Protein AF-A0A7G8GM29-F1 (afdb_monomer)

Structure (mmCIF, N/CA/C/O backbone):
data_AF-A0A7G8GM29-F1
#
_entry.id   AF-A0A7G8GM29-F1
#
loop_
_atom_site.group_PDB
_atom_site.id
_atom_site.type_symbol
_atom_site.label_atom_id
_atom_site.label_alt_id
_atom_site.label_comp_id
_atom_site.label_asym_id
_atom_site.label_entity_id
_atom_site.label_seq_id
_atom_site.pdbx_PDB_ins_code
_atom_site.Cartn_x
_atom_site.Cartn_y
_atom_site.Cartn_z
_atom_site.occupancy
_atom_site.B_iso_or_equiv
_atom_site.auth_seq_id
_atom_site.auth_comp_id
_atom_site.auth_asym_id
_atom_site.auth_atom_id
_atom_site.pdbx_PDB_model_num
ATOM 1 N N . MET A 1 1 ? 30.320 -0.127 -40.669 1.00 57.78 1 MET A N 1
ATOM 2 C CA . MET A 1 1 ? 29.609 -1.157 -39.872 1.00 57.78 1 MET A CA 1
ATOM 3 C C . MET A 1 1 ? 29.638 -0.871 -38.366 1.00 57.78 1 MET A C 1
ATOM 5 O O . MET A 1 1 ? 28.592 -1.005 -37.750 1.00 57.78 1 MET A O 1
ATOM 9 N N . LEU A 1 2 ? 30.750 -0.395 -37.779 1.00 62.91 2 LEU A N 1
ATOM 10 C CA . LEU A 1 2 ? 30.823 -0.012 -36.352 1.00 62.91 2 LEU A CA 1
ATOM 11 C C . LEU A 1 2 ? 29.731 0.949 -35.815 1.00 62.91 2 LEU A C 1
ATOM 13 O O . LEU A 1 2 ? 29.225 0.678 -34.729 1.00 62.91 2 LEU A O 1
ATOM 17 N N . PRO A 1 3 ? 29.332 2.038 -36.509 1.00 67.88 3 PRO A N 1
ATOM 18 C CA . PRO A 1 3 ? 28.383 2.997 -35.931 1.00 67.88 3 PRO A CA 1
ATOM 19 C C . PRO A 1 3 ? 26.982 2.407 -35.732 1.00 67.88 3 PRO A C 1
ATOM 21 O O . PRO A 1 3 ? 26.319 2.730 -34.756 1.00 67.88 3 PRO A O 1
ATOM 24 N N . LEU A 1 4 ? 26.561 1.481 -36.600 1.00 75.62 4 LEU A N 1
ATOM 25 C CA . LEU A 1 4 ? 25.250 0.837 -36.502 1.00 75.62 4 LEU A CA 1
ATOM 26 C C . LEU A 1 4 ? 25.152 -0.050 -35.252 1.00 75.62 4 LEU A C 1
ATOM 28 O O . LEU A 1 4 ? 24.142 -0.042 -34.555 1.00 75.62 4 LEU A O 1
ATOM 32 N N . LEU A 1 5 ? 26.228 -0.784 -34.952 1.00 74.06 5 LEU A N 1
ATOM 33 C CA . LEU A 1 5 ? 26.297 -1.667 -33.790 1.00 74.06 5 LEU A CA 1
ATOM 34 C C . LEU A 1 5 ? 26.207 -0.865 -32.484 1.00 74.06 5 LEU A C 1
ATOM 36 O O . LEU A 1 5 ? 25.468 -1.250 -31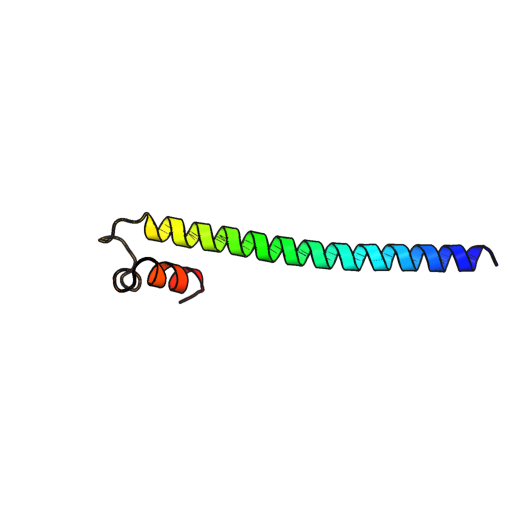.585 1.00 74.06 5 LEU A O 1
ATOM 40 N N . ALA A 1 6 ? 26.897 0.281 -32.429 1.00 71.31 6 ALA A N 1
ATOM 41 C CA . ALA A 1 6 ? 26.880 1.185 -31.282 1.00 71.31 6 ALA A CA 1
ATOM 42 C C . ALA A 1 6 ? 25.500 1.828 -31.055 1.00 71.31 6 ALA A C 1
ATOM 44 O O . ALA A 1 6 ? 25.048 1.950 -29.916 1.00 71.31 6 ALA A O 1
ATOM 45 N N . THR A 1 7 ? 24.796 2.224 -32.120 1.00 76.38 7 THR A N 1
ATOM 46 C CA . THR A 1 7 ? 23.448 2.799 -31.995 1.00 76.38 7 THR A CA 1
ATOM 47 C C . THR A 1 7 ? 22.437 1.763 -31.511 1.00 76.38 7 THR A C 1
ATOM 49 O O . THR A 1 7 ? 21.650 2.056 -30.612 1.00 76.38 7 THR A O 1
ATOM 52 N N . VAL A 1 8 ? 22.486 0.540 -32.048 1.00 78.06 8 VAL A N 1
ATOM 53 C CA . VAL A 1 8 ? 21.590 -0.546 -31.626 1.00 78.06 8 VAL A CA 1
ATOM 54 C C . VAL A 1 8 ? 21.852 -0.921 -30.170 1.00 78.06 8 VAL A C 1
ATOM 56 O O . VAL A 1 8 ? 20.911 -0.941 -29.382 1.00 78.06 8 VAL A O 1
ATOM 59 N N . SER A 1 9 ? 23.114 -1.120 -29.772 1.00 78.12 9 SER A N 1
ATOM 60 C CA . SER A 1 9 ? 23.452 -1.479 -28.389 1.00 78.12 9 SER A CA 1
ATOM 61 C C . SER A 1 9 ? 23.029 -0.408 -27.383 1.00 78.12 9 SER A C 1
ATOM 63 O O . SER A 1 9 ? 22.522 -0.73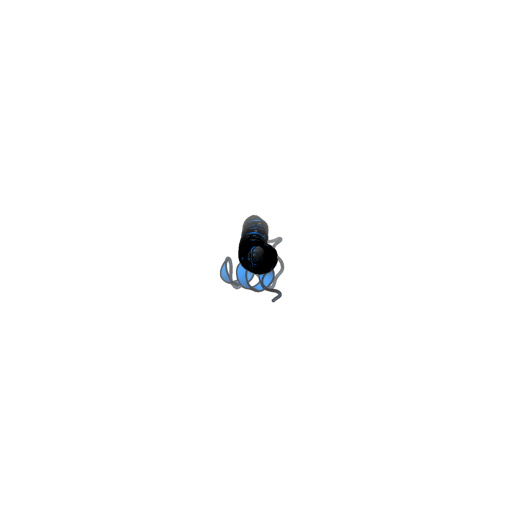2 -26.311 1.00 78.12 9 SER A O 1
ATOM 65 N N . THR A 1 10 ? 23.183 0.870 -27.739 1.00 82.62 10 THR A N 1
ATOM 66 C CA . THR A 1 10 ? 22.778 1.989 -26.876 1.00 82.62 10 THR A CA 1
ATOM 67 C C . THR A 1 10 ? 21.256 2.084 -26.775 1.00 82.62 10 THR A C 1
ATOM 69 O O . THR A 1 10 ? 20.726 2.233 -25.678 1.00 82.62 10 THR A O 1
ATOM 72 N N . GLY A 1 11 ? 20.535 1.927 -27.891 1.00 77.12 11 GLY A N 1
ATOM 73 C CA . GLY A 1 11 ? 19.071 1.911 -27.897 1.00 77.12 11 GLY A CA 1
ATOM 74 C C . GLY A 1 11 ? 18.489 0.751 -27.086 1.00 77.12 11 GLY A C 1
ATOM 75 O O . GLY A 1 11 ? 17.557 0.949 -26.309 1.00 77.12 11 GLY A O 1
ATOM 76 N N . THR A 1 12 ? 19.075 -0.445 -27.198 1.00 85.88 12 THR A N 1
ATOM 77 C CA . THR A 1 12 ? 18.675 -1.604 -26.386 1.00 85.88 12 THR A CA 1
ATOM 78 C C . THR A 1 12 ? 18.927 -1.359 -24.899 1.00 85.88 12 THR A C 1
ATOM 80 O O . THR A 1 12 ? 18.051 -1.640 -24.084 1.00 85.88 12 THR A O 1
ATOM 83 N N . LEU A 1 13 ? 20.079 -0.786 -24.533 1.00 88.31 13 LEU A N 1
ATOM 84 C CA . LEU A 1 13 ? 20.401 -0.481 -23.138 1.00 88.31 13 LEU A CA 1
ATOM 85 C C . LEU A 1 13 ? 19.427 0.537 -22.530 1.00 88.31 13 LEU A C 1
ATOM 87 O O . LEU A 1 13 ? 18.912 0.313 -21.437 1.00 88.31 13 LEU A O 1
ATOM 91 N N . VAL A 1 14 ? 19.128 1.622 -23.249 1.00 87.69 14 VAL A N 1
ATOM 92 C CA . VAL A 1 14 ? 18.144 2.626 -22.812 1.00 87.69 14 VAL A CA 1
ATOM 93 C C . VAL A 1 14 ? 16.756 2.000 -22.658 1.00 87.69 14 VAL A C 1
ATOM 95 O O . VAL A 1 14 ? 16.086 2.239 -21.656 1.00 87.69 14 VAL A O 1
ATOM 98 N N . GLY A 1 15 ? 16.343 1.149 -23.601 1.00 79.88 15 GLY A N 1
ATOM 99 C CA . GLY A 1 15 ? 15.070 0.431 -23.517 1.00 79.88 15 GLY A CA 1
ATOM 100 C C . GLY A 1 15 ? 14.965 -0.457 -22.273 1.00 79.88 15 GLY A C 1
ATOM 101 O O . GLY A 1 15 ? 13.951 -0.424 -21.579 1.00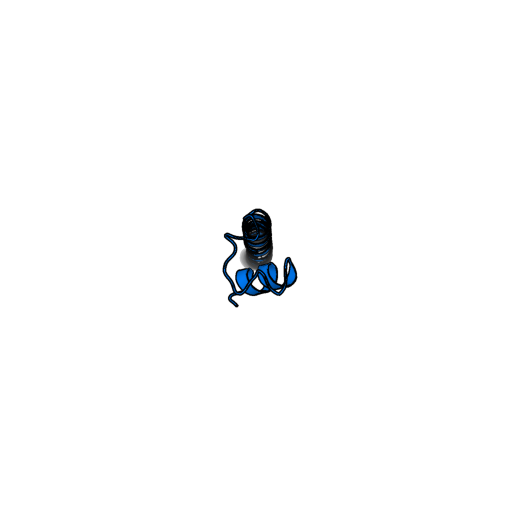 79.88 15 GLY A O 1
ATOM 102 N N . ILE A 1 16 ? 16.027 -1.201 -21.946 1.00 84.81 16 ILE A N 1
ATOM 103 C CA . ILE A 1 16 ? 16.085 -2.038 -20.736 1.00 84.81 16 ILE A CA 1
ATOM 104 C C . ILE A 1 16 ? 15.965 -1.178 -19.472 1.00 84.81 16 ILE A C 1
ATOM 106 O O . ILE A 1 16 ? 15.192 -1.516 -18.576 1.00 84.81 16 ILE A O 1
ATOM 110 N N . LEU A 1 17 ? 16.688 -0.056 -19.406 1.00 82.62 17 LEU A N 1
ATOM 111 C CA . LEU A 1 17 ? 16.657 0.841 -18.248 1.00 82.62 17 LEU A CA 1
ATOM 112 C C . LEU A 1 17 ? 15.255 1.415 -17.996 1.00 82.62 17 LEU A C 1
ATOM 114 O O . LEU A 1 17 ? 14.815 1.433 -16.851 1.00 82.62 17 LEU A O 1
ATOM 118 N N . LEU A 1 18 ? 14.527 1.808 -19.046 1.00 81.44 18 LEU A N 1
ATOM 119 C CA . LEU A 1 18 ? 13.163 2.338 -18.916 1.00 81.44 18 LEU A CA 1
ATOM 120 C C . LEU A 1 18 ? 12.167 1.288 -18.402 1.00 81.44 18 LEU A C 1
ATOM 122 O O . LEU A 1 18 ? 11.304 1.603 -17.585 1.00 81.44 18 LEU A O 1
ATOM 126 N N . ILE A 1 19 ? 12.289 0.034 -18.849 1.00 78.50 19 ILE A N 1
ATOM 127 C CA . ILE A 1 19 ? 11.425 -1.061 -18.381 1.00 78.50 19 ILE A CA 1
ATOM 128 C C . ILE A 1 19 ? 11.679 -1.349 -16.897 1.00 78.50 19 ILE A C 1
ATOM 130 O O . ILE A 1 19 ? 10.731 -1.529 -16.131 1.00 78.50 19 ILE A O 1
ATOM 134 N N . ILE A 1 20 ? 12.951 -1.374 -16.486 1.00 76.81 20 ILE A N 1
ATOM 135 C CA . ILE A 1 20 ? 13.328 -1.586 -15.085 1.00 76.81 20 ILE A CA 1
ATOM 136 C C . ILE A 1 20 ? 12.806 -0.438 -14.221 1.00 76.81 20 ILE A C 1
ATOM 138 O O . ILE A 1 20 ? 12.195 -0.704 -13.190 1.00 76.81 20 ILE A O 1
ATOM 142 N N . ASP A 1 21 ? 12.993 0.811 -14.647 1.00 71.62 21 ASP A N 1
ATOM 143 C CA . ASP A 1 21 ? 12.558 1.993 -13.899 1.00 71.62 21 ASP A CA 1
ATOM 144 C C . ASP A 1 21 ? 11.032 2.037 -13.710 1.00 71.62 21 ASP A C 1
ATOM 146 O O . ASP A 1 21 ? 10.541 2.262 -12.600 1.00 71.62 21 ASP A O 1
ATOM 150 N N . ALA A 1 22 ? 10.262 1.705 -14.751 1.00 69.75 22 ALA A N 1
ATOM 151 C CA . ALA A 1 22 ? 8.807 1.592 -14.659 1.00 69.75 22 ALA A CA 1
ATOM 152 C C . ALA A 1 22 ? 8.366 0.451 -13.721 1.00 69.75 22 ALA A C 1
ATOM 154 O O . ALA A 1 22 ? 7.440 0.617 -12.921 1.00 69.75 22 ALA A O 1
ATOM 155 N N . GLY A 1 23 ? 9.041 -0.702 -13.782 1.00 73.94 23 GLY A N 1
ATOM 156 C CA . GLY A 1 23 ? 8.781 -1.830 -12.887 1.00 73.94 23 GLY A CA 1
ATOM 157 C C . GLY A 1 23 ? 9.072 -1.492 -11.424 1.00 73.94 23 GLY A C 1
ATOM 158 O O . GLY A 1 23 ? 8.247 -1.764 -10.550 1.00 73.94 23 GLY A O 1
ATOM 159 N N . LEU A 1 24 ? 10.210 -0.846 -11.158 1.00 74.81 24 LEU A N 1
ATOM 160 C CA . LEU A 1 24 ? 10.617 -0.423 -9.819 1.00 74.81 24 LEU A CA 1
ATOM 161 C C . LEU A 1 24 ? 9.689 0.660 -9.259 1.00 74.81 24 LEU A C 1
ATOM 163 O O . LEU A 1 24 ? 9.284 0.572 -8.102 1.00 74.81 24 LEU A O 1
ATOM 167 N N . SER A 1 25 ? 9.300 1.632 -10.087 1.00 74.12 25 SER A N 1
ATOM 168 C CA . SER A 1 25 ? 8.365 2.701 -9.719 1.00 74.12 25 SER A CA 1
ATOM 169 C C . SER A 1 25 ? 6.990 2.154 -9.335 1.00 74.12 25 S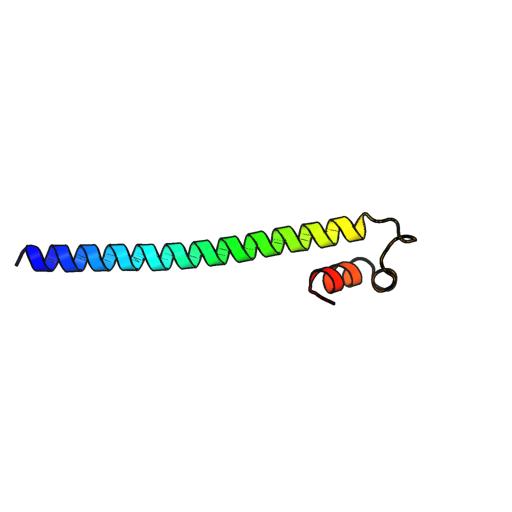ER A C 1
ATOM 171 O O . SER A 1 25 ? 6.464 2.513 -8.282 1.00 74.12 25 SER A O 1
ATOM 173 N N . ASN A 1 26 ? 6.436 1.222 -10.118 1.00 78.88 26 ASN A N 1
ATOM 174 C CA . ASN A 1 26 ? 5.176 0.552 -9.780 1.00 78.88 26 ASN A CA 1
ATOM 175 C C . ASN A 1 26 ? 5.282 -0.247 -8.474 1.00 78.88 26 ASN A C 1
ATOM 177 O O . ASN A 1 26 ? 4.386 -0.205 -7.630 1.00 78.88 26 ASN A O 1
ATOM 181 N N . LEU A 1 27 ? 6.392 -0.961 -8.272 1.00 74.94 27 LEU A N 1
ATOM 182 C CA . LEU A 1 27 ? 6.606 -1.745 -7.057 1.00 74.94 27 LEU A CA 1
ATOM 183 C C . LEU A 1 27 ? 6.749 -0.848 -5.817 1.00 74.94 27 LEU A C 1
ATOM 185 O O . LEU A 1 27 ? 6.205 -1.161 -4.753 1.00 74.94 27 LEU A O 1
ATOM 189 N N . ALA A 1 28 ? 7.439 0.285 -5.961 1.00 74.38 28 ALA A N 1
ATOM 190 C CA . ALA A 1 28 ? 7.590 1.294 -4.922 1.00 74.38 28 ALA A CA 1
ATOM 191 C C . ALA A 1 28 ? 6.250 1.959 -4.582 1.00 74.38 28 ALA A C 1
ATOM 193 O O . ALA A 1 28 ? 5.930 2.095 -3.401 1.00 74.38 28 ALA A O 1
ATOM 194 N N . GLN A 1 29 ? 5.435 2.301 -5.584 1.00 80.44 29 GLN A N 1
ATOM 195 C CA . GLN A 1 29 ? 4.091 2.847 -5.382 1.00 80.44 29 GLN A CA 1
ATOM 196 C C . 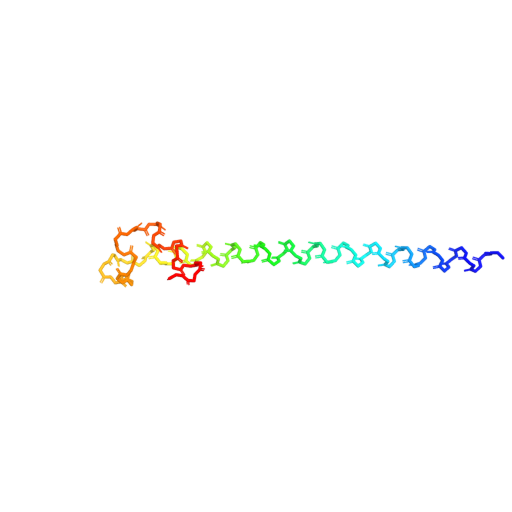GLN A 1 29 ? 3.183 1.860 -4.645 1.00 80.44 29 GLN A C 1
ATOM 198 O O . GLN A 1 29 ? 2.586 2.233 -3.638 1.00 80.44 29 GLN A O 1
ATOM 203 N N . ASN A 1 30 ? 3.154 0.590 -5.059 1.00 79.94 30 ASN A N 1
ATOM 204 C CA . ASN A 1 30 ? 2.375 -0.452 -4.383 1.00 79.94 30 ASN A CA 1
ATOM 205 C C . ASN A 1 30 ? 2.832 -0.654 -2.932 1.00 79.94 30 ASN A C 1
ATOM 207 O O . ASN A 1 30 ? 2.015 -0.755 -2.016 1.00 79.94 30 ASN A O 1
ATOM 211 N N . SER A 1 31 ? 4.146 -0.659 -2.701 1.00 77.56 31 SER A N 1
ATOM 212 C CA . SER A 1 31 ? 4.716 -0.793 -1.357 1.00 77.56 31 SER A CA 1
ATOM 213 C C . SER A 1 31 ? 4.393 0.416 -0.479 1.00 77.56 31 SER A C 1
ATOM 215 O O . SER A 1 31 ? 4.081 0.261 0.701 1.00 77.56 31 SER A O 1
ATOM 217 N N . GLN A 1 32 ? 4.441 1.626 -1.039 1.00 83.25 32 GLN A N 1
ATOM 218 C CA . GLN A 1 32 ? 4.109 2.847 -0.315 1.00 83.25 32 GLN A CA 1
ATOM 219 C C . GLN A 1 32 ? 2.608 2.935 -0.024 1.00 83.25 32 GLN A C 1
ATOM 221 O O . GLN A 1 32 ? 2.224 3.302 1.084 1.00 83.25 32 GLN A O 1
ATOM 226 N N . GLN A 1 33 ? 1.760 2.534 -0.971 1.00 84.50 33 GLN A N 1
ATOM 227 C CA . GLN A 1 33 ? 0.318 2.438 -0.772 1.00 84.50 33 GLN A CA 1
ATOM 228 C C . GLN A 1 33 ? -0.017 1.423 0.326 1.00 84.50 33 GLN A C 1
ATOM 230 O O . GLN A 1 33 ? -0.794 1.745 1.221 1.00 84.50 33 GLN A O 1
ATOM 235 N N . ALA A 1 34 ? 0.626 0.250 0.334 1.00 79.69 34 ALA A N 1
ATOM 236 C CA . ALA A 1 34 ? 0.464 -0.744 1.394 1.00 79.69 34 ALA A CA 1
ATOM 237 C C . ALA A 1 34 ? 0.927 -0.221 2.765 1.00 79.69 34 ALA A C 1
ATOM 239 O O . ALA A 1 34 ? 0.244 -0.428 3.768 1.00 79.69 34 ALA A O 1
ATOM 240 N N . LYS A 1 35 ? 2.050 0.510 2.828 1.00 86.12 35 LYS A N 1
ATOM 241 C CA . LYS A 1 35 ? 2.508 1.169 4.065 1.00 86.12 35 LYS A CA 1
ATOM 242 C C . LYS A 1 35 ? 1.500 2.200 4.566 1.00 86.12 35 LYS A C 1
ATOM 244 O O . LYS A 1 35 ? 1.158 2.180 5.745 1.00 86.12 35 LYS A O 1
ATOM 249 N N . ASN A 1 36 ? 1.011 3.066 3.681 1.00 84.81 36 ASN A N 1
ATOM 250 C CA . ASN A 1 36 ? 0.025 4.090 4.022 1.00 84.81 36 ASN A CA 1
ATOM 251 C C . ASN A 1 36 ? -1.296 3.452 4.484 1.00 84.81 36 ASN A C 1
ATOM 253 O O . ASN A 1 36 ? -1.887 3.897 5.466 1.00 84.81 36 ASN A O 1
ATOM 257 N N . HIS A 1 37 ? -1.721 2.373 3.822 1.00 87.00 37 HIS A N 1
ATOM 258 C CA . HIS A 1 37 ? -2.906 1.609 4.197 1.00 87.00 37 HIS A CA 1
ATOM 259 C C . HIS A 1 37 ? -2.754 0.978 5.588 1.00 87.00 37 HIS A C 1
ATOM 261 O O . HIS A 1 37 ? -3.596 1.191 6.459 1.00 87.00 37 HIS A O 1
ATOM 267 N N . ASN A 1 38 ? -1.649 0.274 5.841 1.00 85.25 38 ASN A N 1
ATOM 268 C CA . ASN A 1 38 ? -1.388 -0.348 7.140 1.00 85.25 38 ASN A CA 1
ATOM 269 C C . ASN A 1 38 ? -1.269 0.690 8.264 1.00 85.25 38 ASN A C 1
ATOM 271 O O . ASN A 1 38 ? -1.775 0.460 9.362 1.00 85.25 38 ASN A O 1
ATOM 275 N N . ALA A 1 39 ? -0.645 1.841 7.992 1.00 87.88 39 ALA A N 1
ATOM 276 C CA . ALA A 1 39 ? -0.570 2.947 8.941 1.00 87.88 39 ALA A CA 1
ATOM 277 C C . ALA A 1 39 ? -1.967 3.483 9.291 1.00 87.88 39 ALA A C 1
ATOM 279 O O . ALA A 1 39 ? -2.277 3.633 10.469 1.00 87.88 39 ALA A O 1
ATOM 280 N N . CYS A 1 40 ? -2.833 3.687 8.292 1.00 86.31 40 CYS A N 1
ATOM 281 C CA . CYS A 1 40 ? -4.221 4.096 8.508 1.00 86.31 40 CYS A CA 1
ATOM 282 C C . CYS A 1 40 ? -4.980 3.097 9.396 1.00 86.31 40 CYS A C 1
ATOM 284 O O . CYS A 1 40 ? -5.583 3.494 10.395 1.00 86.31 40 CYS A O 1
ATOM 286 N N . VAL A 1 41 ? -4.903 1.797 9.084 1.00 87.06 41 VAL A N 1
ATOM 287 C CA . VAL A 1 41 ? -5.588 0.751 9.861 1.00 87.06 41 VAL A CA 1
ATOM 288 C C . VAL A 1 41 ? -5.090 0.735 11.305 1.00 87.06 41 VAL A C 1
ATOM 290 O O . VAL A 1 41 ? -5.899 0.670 12.231 1.00 87.06 41 VAL A O 1
ATOM 293 N N . TYR A 1 42 ? -3.775 0.847 11.512 1.00 86.62 42 TYR A N 1
ATOM 294 C CA . TYR A 1 42 ? -3.186 0.909 12.846 1.00 86.62 42 TYR A CA 1
ATOM 295 C C . TYR A 1 42 ? -3.689 2.122 13.635 1.00 86.62 42 TYR A C 1
ATOM 297 O O . TYR A 1 42 ? -4.126 1.967 14.772 1.00 86.62 42 TYR A O 1
ATOM 305 N N . THR A 1 43 ? -3.694 3.314 13.031 1.00 86.19 43 THR A N 1
ATOM 306 C CA . THR A 1 43 ? -4.190 4.536 13.678 1.00 86.19 43 THR A CA 1
ATOM 307 C C . THR A 1 43 ? -5.643 4.384 14.109 1.00 86.19 43 THR A C 1
ATOM 309 O O . THR A 1 43 ? -5.957 4.642 15.266 1.00 86.19 43 THR A O 1
ATOM 312 N N . ILE A 1 44 ? -6.515 3.897 13.224 1.00 83.44 44 ILE A N 1
ATOM 313 C CA . ILE A 1 44 ? -7.935 3.673 13.523 1.00 83.44 44 ILE A CA 1
ATOM 314 C C . ILE A 1 44 ? -8.114 2.663 14.665 1.00 83.44 44 ILE A C 1
ATOM 316 O O . ILE A 1 44 ? -8.908 2.879 15.581 1.00 83.44 44 ILE A O 1
ATOM 320 N N . MET A 1 45 ? -7.361 1.564 14.634 1.00 82.12 45 MET A N 1
ATOM 321 C CA . MET A 1 45 ? -7.409 0.531 15.670 1.00 82.12 45 MET A CA 1
ATOM 322 C C . MET A 1 45 ? -6.837 1.003 17.010 1.00 82.12 45 MET A C 1
ATOM 324 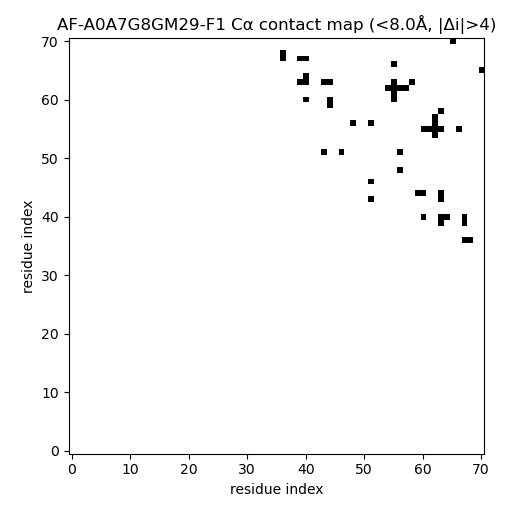O O . MET A 1 45 ? -7.195 0.445 18.045 1.00 82.12 45 MET A O 1
ATOM 328 N N . ASN A 1 46 ? -6.000 2.036 17.022 1.00 85.19 46 ASN A N 1
ATOM 329 C CA . ASN A 1 46 ? -5.451 2.600 18.250 1.00 85.19 46 ASN A CA 1
ATOM 330 C C . ASN A 1 46 ? -6.340 3.698 18.864 1.00 85.19 46 ASN A C 1
ATOM 332 O O . ASN A 1 46 ? -6.125 4.094 20.007 1.00 85.19 46 ASN A O 1
ATOM 336 N N . ILE A 1 47 ? -7.354 4.182 18.137 1.00 81.06 47 ILE A N 1
ATOM 337 C CA . ILE A 1 47 ? -8.382 5.067 18.695 1.00 81.06 47 ILE A CA 1
ATOM 338 C C . ILE A 1 47 ? -9.259 4.238 19.651 1.00 81.06 47 ILE A C 1
ATOM 340 O O . ILE A 1 47 ? -9.689 3.136 19.275 1.00 81.06 47 ILE A O 1
ATOM 344 N N . PRO A 1 48 ? -9.531 4.723 20.877 1.00 75.06 48 PRO A N 1
ATOM 345 C CA . PRO A 1 48 ? -10.405 4.031 21.817 1.00 75.06 48 PRO A CA 1
ATOM 346 C C . PRO A 1 48 ? -11.819 3.915 21.234 1.00 75.06 48 PRO A C 1
ATOM 348 O O . PRO A 1 48 ? -12.272 4.804 20.519 1.00 75.06 48 PRO A O 1
ATOM 351 N N . ALA A 1 49 ? -12.500 2.792 21.494 1.00 71.19 49 ALA A N 1
ATOM 352 C CA . ALA A 1 49 ? -13.731 2.411 20.787 1.00 71.19 49 ALA A CA 1
ATOM 353 C C . ALA A 1 49 ? -14.770 3.546 20.735 1.00 71.19 49 ALA A C 1
ATOM 355 O O . ALA A 1 49 ? -15.216 3.904 19.655 1.00 71.19 49 ALA A O 1
ATOM 356 N N . ASN A 1 50 ? -14.990 4.213 21.868 1.00 72.25 50 ASN A N 1
ATOM 357 C CA . ASN A 1 50 ? -15.899 5.348 22.056 1.00 72.25 50 ASN A CA 1
ATOM 358 C C . ASN A 1 50 ? -15.583 6.624 21.246 1.00 72.25 50 ASN A C 1
ATOM 360 O O . ASN A 1 50 ? -16.361 7.573 21.286 1.00 72.25 50 ASN A O 1
ATOM 364 N N . GLN A 1 51 ? -14.433 6.692 20.579 1.00 69.75 51 GLN A N 1
ATOM 365 C CA . GLN A 1 51 ? -14.023 7.804 19.715 1.00 69.75 51 GLN A CA 1
ATOM 366 C C . GLN A 1 51 ? -13.818 7.359 18.264 1.00 69.75 51 GLN A C 1
ATOM 368 O O . GLN A 1 51 ? -13.419 8.166 17.420 1.00 69.75 51 GLN A O 1
ATOM 373 N N . ARG A 1 52 ? -14.050 6.077 17.951 1.00 70.25 52 ARG A N 1
ATOM 374 C CA . ARG A 1 52 ? -13.921 5.592 16.581 1.00 70.25 52 ARG A CA 1
ATOM 375 C C . ARG A 1 52 ? -15.071 6.135 15.731 1.00 70.25 52 ARG A C 1
ATOM 377 O O . ARG A 1 52 ? -16.194 6.246 16.216 1.00 70.25 52 ARG A O 1
ATOM 384 N N . PRO A 1 53 ? -14.818 6.440 14.447 1.00 67.12 53 PRO A N 1
ATOM 385 C CA . PRO A 1 53 ? -15.885 6.739 13.501 1.00 67.12 53 PRO A CA 1
ATOM 386 C C . PRO A 1 53 ? -16.949 5.633 13.550 1.00 67.12 53 PRO A C 1
ATOM 388 O O . PRO A 1 53 ? -16.606 4.452 13.479 1.00 67.12 53 PRO A O 1
ATOM 391 N N . GLY A 1 54 ? -18.228 5.998 13.673 1.00 62.19 54 GLY A N 1
ATOM 392 C CA . GLY A 1 54 ? -19.315 5.049 13.969 1.00 62.19 54 GLY A CA 1
ATOM 393 C C . GLY A 1 54 ? -19.503 3.911 12.950 1.00 62.19 54 GLY A C 1
ATOM 394 O O . GLY A 1 54 ? -20.097 2.888 13.273 1.00 62.19 54 GLY A O 1
ATOM 395 N N . SER A 1 55 ? -18.950 4.026 11.736 1.00 60.16 55 SER A N 1
ATOM 396 C CA . SER A 1 55 ? -18.912 2.943 10.737 1.00 60.16 55 SER A CA 1
ATOM 397 C C . SER A 1 55 ? -17.926 1.811 11.081 1.00 60.16 55 SER A C 1
ATOM 399 O O . SER A 1 55 ? -18.011 0.716 10.521 1.00 60.16 55 SER A O 1
ATOM 401 N N . ILE A 1 56 ? -16.995 2.053 12.008 1.00 64.56 56 ILE A N 1
ATOM 402 C CA . ILE A 1 56 ? -15.872 1.168 12.344 1.00 64.56 56 ILE A CA 1
ATOM 403 C C . ILE A 1 56 ? -16.162 0.346 13.606 1.00 64.56 56 ILE A C 1
ATOM 405 O O . ILE A 1 56 ? -15.709 -0.797 13.712 1.00 64.56 56 ILE A O 1
ATOM 409 N N . G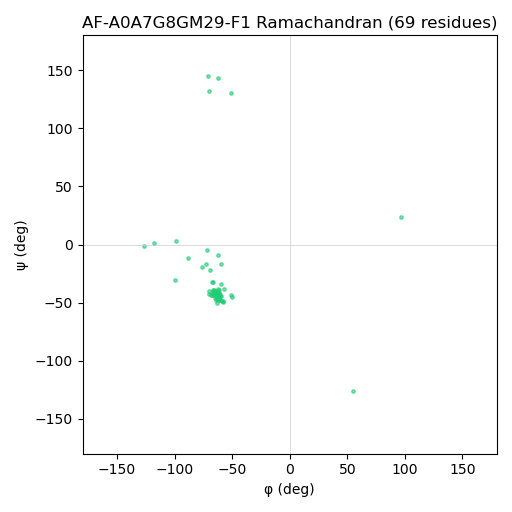LU A 1 57 ? -16.957 0.880 14.538 1.00 57.66 57 GLU A N 1
ATOM 410 C CA . GLU A 1 57 ? -17.300 0.218 15.807 1.00 57.66 57 GLU A CA 1
ATOM 411 C C . GLU A 1 57 ? -18.004 -1.137 15.620 1.00 57.66 57 GLU A C 1
ATOM 413 O O . GLU A 1 57 ? -17.740 -2.065 16.380 1.00 57.66 57 GLU A O 1
ATOM 418 N N . LEU A 1 58 ? -18.823 -1.298 14.574 1.00 55.25 58 LEU A N 1
ATOM 419 C CA . LEU A 1 58 ? -19.581 -2.533 14.319 1.00 55.25 58 LEU A CA 1
ATOM 420 C C . LEU A 1 58 ? -18.738 -3.685 13.747 1.00 55.25 58 LEU A C 1
ATOM 422 O O . LEU A 1 58 ? -19.151 -4.837 13.826 1.00 55.25 58 LEU A O 1
ATOM 426 N N . ASN A 1 59 ? -17.567 -3.391 13.169 1.00 62.50 59 ASN A N 1
ATOM 427 C CA . ASN A 1 59 ? -16.769 -4.369 12.417 1.00 62.50 59 ASN A CA 1
ATOM 428 C C . ASN A 1 59 ? -15.304 -4.484 12.888 1.00 62.50 59 ASN A C 1
ATOM 430 O O . ASN A 1 59 ? -14.540 -5.272 12.324 1.00 62.50 59 ASN A O 1
ATOM 434 N N . GLY A 1 60 ? -14.875 -3.706 13.890 1.00 74.69 60 GLY A N 1
ATOM 435 C CA . GLY A 1 60 ? -13.511 -3.758 14.430 1.00 74.69 60 GLY A CA 1
ATOM 436 C C . GLY A 1 60 ? -12.436 -3.570 13.348 1.00 74.69 60 GLY A C 1
ATOM 437 O O . GLY A 1 60 ? -12.490 -2.615 12.572 1.00 74.69 60 GLY A O 1
ATOM 438 N N . MET A 1 61 ? -11.477 -4.506 13.257 1.00 73.06 61 MET A N 1
ATOM 439 C CA . MET A 1 61 ? -10.433 -4.493 12.215 1.00 73.06 61 MET A CA 1
ATOM 440 C C . MET A 1 61 ? -11.008 -4.495 10.795 1.00 73.06 61 MET A C 1
ATOM 442 O O . MET A 1 61 ? -10.486 -3.797 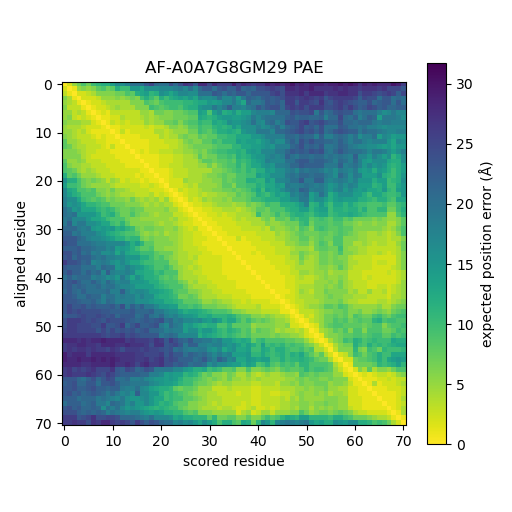9.930 1.00 73.06 61 MET A O 1
ATOM 446 N N . ALA A 1 62 ? -12.091 -5.234 10.542 1.00 76.25 62 ALA A N 1
ATOM 447 C CA . ALA A 1 62 ? -12.693 -5.293 9.212 1.00 76.25 62 ALA A CA 1
ATOM 448 C C . ALA A 1 62 ? -13.319 -3.946 8.807 1.00 76.25 62 ALA A C 1
ATOM 450 O O . ALA A 1 62 ? -13.285 -3.578 7.634 1.00 76.25 62 ALA A O 1
ATOM 451 N N . GLY A 1 63 ? -13.832 -3.182 9.778 1.00 79.75 63 GLY A N 1
ATOM 452 C CA . GLY A 1 63 ? -14.298 -1.810 9.568 1.00 79.75 63 GLY A CA 1
ATOM 453 C C . GLY A 1 63 ? -13.146 -0.856 9.257 1.00 79.75 63 GLY A C 1
ATOM 454 O O . GLY A 1 63 ? -13.229 -0.084 8.307 1.00 79.75 63 GLY A O 1
ATOM 455 N N . ALA A 1 64 ? -12.037 -0.971 9.994 1.00 78.31 64 ALA A N 1
ATOM 456 C CA . ALA A 1 64 ? -10.846 -0.148 9.785 1.00 78.31 64 ALA A CA 1
ATOM 457 C C . ALA A 1 64 ? -10.221 -0.373 8.397 1.00 78.31 64 ALA A C 1
ATOM 459 O O . ALA A 1 64 ? -9.872 0.582 7.710 1.00 78.31 64 ALA A O 1
ATOM 460 N N . VAL A 1 65 ? -10.142 -1.630 7.949 1.00 82.44 65 VAL A N 1
ATOM 461 C CA . VAL A 1 65 ? -9.637 -1.981 6.611 1.00 82.44 65 VAL A CA 1
ATOM 462 C C . VAL A 1 65 ? -10.543 -1.442 5.503 1.00 82.44 65 VAL A C 1
ATOM 464 O O . VAL A 1 65 ? -10.035 -0.953 4.495 1.00 82.44 65 VAL A O 1
ATOM 467 N N . ARG A 1 66 ? -11.873 -1.503 5.666 1.00 80.94 66 ARG A N 1
ATOM 468 C CA . ARG A 1 66 ? -12.822 -0.932 4.691 1.00 80.94 66 ARG A CA 1
ATOM 469 C C . ARG A 1 66 ? -12.698 0.587 4.611 1.00 80.94 66 ARG A C 1
ATOM 471 O O . ARG A 1 66 ? -12.562 1.113 3.513 1.00 80.94 66 ARG A O 1
ATOM 478 N N . TYR A 1 67 ? -12.637 1.258 5.758 1.00 80.94 67 TYR A N 1
ATOM 479 C CA . TYR A 1 67 ? -12.453 2.706 5.834 1.00 80.94 67 TYR A CA 1
ATOM 480 C C . TYR A 1 67 ? -11.156 3.159 5.146 1.00 80.94 67 TYR A C 1
ATOM 482 O O . TYR A 1 67 ? -11.163 4.017 4.268 1.00 80.94 67 TYR A O 1
ATOM 490 N N . CYS A 1 68 ? -10.034 2.500 5.448 1.00 82.00 68 CYS A N 1
ATOM 491 C CA . CYS A 1 68 ? -8.737 2.804 4.838 1.00 82.00 68 CYS A CA 1
ATOM 492 C C . CYS A 1 68 ? -8.611 2.370 3.362 1.00 82.00 68 CYS A C 1
ATOM 494 O O . CYS A 1 68 ? -7.588 2.649 2.734 1.00 82.00 68 CYS A O 1
ATOM 496 N N . ASN A 1 69 ? -9.617 1.683 2.809 1.00 81.75 69 ASN A N 1
ATOM 497 C CA . ASN A 1 69 ? -9.763 1.404 1.376 1.00 81.75 69 ASN A CA 1
ATOM 498 C C . ASN A 1 69 ? -10.728 2.381 0.668 1.00 81.75 69 ASN A C 1
ATOM 500 O O . ASN A 1 69 ? -10.956 2.227 -0.529 1.00 81.75 69 ASN A O 1
ATOM 504 N N . GLY A 1 70 ? -11.270 3.386 1.372 1.00 71.25 70 GLY A N 1
ATOM 505 C CA . GLY A 1 70 ? -12.184 4.392 0.814 1.00 71.25 70 GLY A CA 1
ATOM 506 C C . GLY A 1 70 ? -13.676 4.110 1.035 1.00 71.25 70 GLY A C 1
ATOM 507 O O . GLY A 1 70 ? -14.490 4.570 0.238 1.00 71.25 70 GLY A O 1
ATOM 508 N N . GLY A 1 71 ? -14.019 3.328 2.066 1.00 57.69 71 GLY A N 1
ATOM 509 C CA . GLY A 1 71 ? -15.394 2.959 2.439 1.00 57.69 71 GLY A CA 1
ATOM 510 C C . GLY A 1 71 ? -16.001 3.776 3.572 1.00 57.69 71 GLY A C 1
ATOM 511 O O . GLY A 1 71 ? -15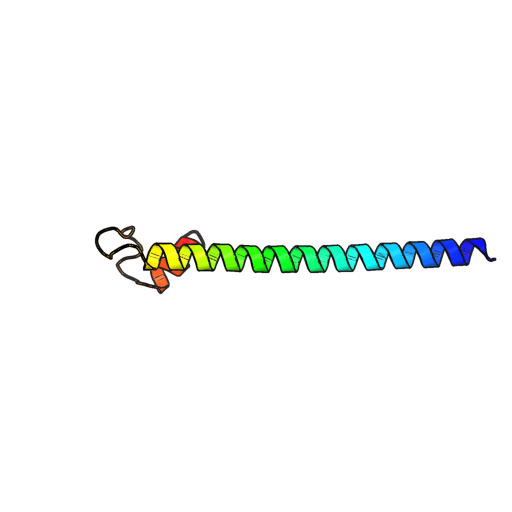.253 4.189 4.485 1.00 57.69 71 GLY A O 1
#

pLDDT: mean 76.64, std 8.28, range [55.25, 88.31]

Sequence (71 aa):
MLPLLATVSTGTLVGILLIIDAGLSNLAQNSQQAKNHNACVYTIMNIPANQRPGSIELNGMAGAVRYCNGG

Foldseek 3Di:
DVVVVVVVVVVVVVVVVVVVVVVVVVVVVVVVLVVQLVVQLVVQLPPPLVPHDPQCNVPRSVSSSVVSVPD

Mean predicted aligned error: 11.12 Å

Nearest PDB structures (foldseek):
  8scx-assembly1_A  TM=5.788E-01  e=6.705E+00  Saccharomyces cerevisiae

Secondary structure (DSSP, 8-state):
-HHHHHHHHHHHHHHHHHHHHHHHHHHHHHHHHHHHHHHHHHHHHHS-GGGS-HHHHTTTHHHHHHHTTT-

Radius of gyration: 23.06 Å; Cα contacts (8 Å, |Δi|>4): 26; chains: 1; bounding box: 50×13×62 Å

Solvent-accessible surface area (backbone atoms only — not comparable to full-atom values): 3963 Å² total; per-residue (Å²): 116,70,69,61,55,54,53,50,55,50,51,52,50,53,52,53,51,53,52,51,50,54,52,50,50,52,52,50,50,53,52,49,50,51,50,53,36,52,51,46,30,50,54,52,69,67,41,58,72,98,71,40,62,79,79,26,67,85,44,49,70,64,21,28,51,41,42,56,71,78,94